Protein AF-A0A1G2LW82-F1 (afdb_monomer)

Structure (mmCIF, N/CA/C/O backbone):
data_AF-A0A1G2LW82-F1
#
_entry.id   AF-A0A1G2LW82-F1
#
loop_
_atom_site.group_PDB
_atom_site.id
_atom_site.type_symbol
_atom_site.label_atom_id
_atom_site.label_alt_id
_atom_site.label_comp_id
_atom_site.label_asym_id
_atom_site.label_entity_id
_atom_site.label_seq_id
_atom_site.pdbx_PDB_ins_code
_atom_site.Cartn_x
_atom_site.Cartn_y
_atom_site.Cartn_z
_atom_site.occupancy
_atom_site.B_iso_or_equiv
_atom_site.auth_seq_id
_atom_site.auth_comp_id
_atom_site.auth_asym_id
_atom_site.auth_atom_id
_atom_site.pdbx_PDB_model_num
ATOM 1 N N . MET A 1 1 ? 24.394 3.299 -3.530 1.00 51.91 1 MET A N 1
ATOM 2 C CA . MET A 1 1 ? 24.274 4.156 -4.727 1.00 51.91 1 MET A CA 1
ATOM 3 C C . MET A 1 1 ? 22.812 4.163 -5.117 1.00 51.91 1 MET A C 1
ATOM 5 O O . MET A 1 1 ? 22.273 3.088 -5.358 1.00 51.91 1 MET A O 1
ATOM 9 N N . ASP A 1 2 ? 22.173 5.330 -5.096 1.00 70.25 2 ASP A N 1
ATOM 10 C CA . ASP A 1 2 ? 20.782 5.458 -5.532 1.00 70.25 2 ASP A CA 1
ATOM 11 C C . ASP A 1 2 ? 20.735 5.403 -7.060 1.00 70.25 2 ASP A C 1
ATOM 13 O O . ASP A 1 2 ? 21.504 6.081 -7.740 1.00 70.25 2 ASP A O 1
ATOM 17 N N . PHE A 1 3 ? 19.871 4.547 -7.602 1.00 75.94 3 PHE A N 1
ATOM 18 C CA . PHE A 1 3 ? 19.694 4.421 -9.044 1.00 75.94 3 PHE A CA 1
ATOM 19 C C . PHE A 1 3 ? 18.910 5.626 -9.583 1.00 75.94 3 PHE A C 1
ATOM 21 O O . PHE A 1 3 ? 17.859 5.981 -9.036 1.00 75.94 3 PHE A O 1
ATOM 28 N N . VAL A 1 4 ? 19.414 6.230 -10.663 1.00 82.94 4 VAL A N 1
ATOM 29 C CA . VAL A 1 4 ? 18.829 7.402 -11.328 1.00 82.94 4 VAL A CA 1
ATOM 30 C C . VAL A 1 4 ? 18.511 7.046 -12.775 1.00 82.94 4 VAL A C 1
ATOM 32 O O . VAL A 1 4 ? 19.365 6.519 -13.489 1.00 82.94 4 VAL A O 1
ATOM 35 N N . PHE A 1 5 ? 17.285 7.330 -13.213 1.00 79.75 5 PHE A N 1
ATOM 36 C CA . PHE A 1 5 ? 16.887 7.128 -14.604 1.00 79.75 5 PHE A CA 1
ATOM 37 C C . PHE A 1 5 ? 17.414 8.280 -15.481 1.00 79.75 5 PHE A C 1
ATOM 39 O O . PHE A 1 5 ? 17.261 9.439 -15.093 1.00 79.75 5 PHE A O 1
ATOM 46 N N . PRO A 1 6 ? 17.988 8.019 -16.671 1.00 84.19 6 PRO A N 1
ATOM 47 C CA . PRO A 1 6 ? 18.387 9.082 -17.595 1.00 84.19 6 PRO A CA 1
ATOM 48 C C . PRO A 1 6 ? 17.201 9.989 -17.959 1.00 84.19 6 PRO A C 1
ATOM 50 O O . PRO A 1 6 ? 16.163 9.499 -18.398 1.00 84.19 6 PRO A O 1
ATOM 53 N N . GLY A 1 7 ? 17.341 11.303 -17.754 1.00 86.50 7 GLY A N 1
ATOM 54 C CA . GLY A 1 7 ? 16.263 12.279 -17.984 1.00 86.50 7 GLY A CA 1
ATOM 55 C C . GLY A 1 7 ? 15.104 12.218 -16.977 1.00 86.50 7 GLY A C 1
ATOM 56 O O . GLY A 1 7 ? 14.121 12.938 -17.138 1.00 86.50 7 GLY A O 1
ATOM 57 N N . GLY A 1 8 ? 15.206 11.373 -15.949 1.00 84.69 8 GLY A N 1
ATOM 58 C CA . GLY A 1 8 ? 14.235 11.235 -14.869 1.00 84.69 8 GLY A CA 1
ATOM 59 C C . GLY A 1 8 ? 14.838 11.545 -13.499 1.00 84.69 8 GLY A C 1
ATOM 60 O O . GLY A 1 8 ? 15.960 12.032 -13.382 1.00 84.69 8 GLY A O 1
ATOM 61 N N . GLY A 1 9 ? 14.065 11.254 -12.454 1.00 83.69 9 GLY A N 1
ATOM 62 C CA . GLY A 1 9 ? 14.525 11.338 -11.068 1.00 83.69 9 GLY A CA 1
ATOM 63 C C . GLY A 1 9 ? 15.086 1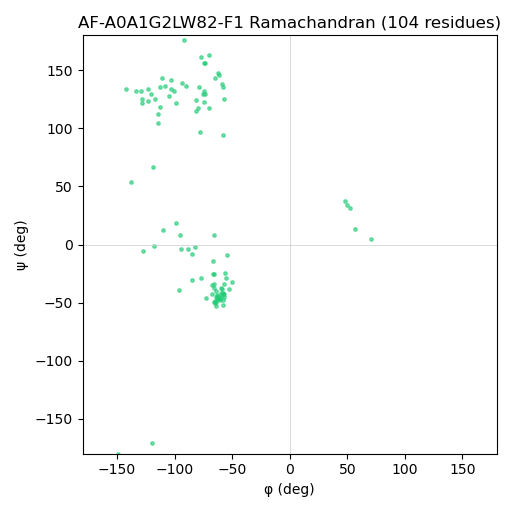0.014 -10.552 1.00 83.69 9 GLY A C 1
ATOM 64 O O . GLY A 1 9 ? 15.027 8.971 -11.212 1.00 83.69 9 GLY A O 1
ATOM 65 N N . SER A 1 10 ? 15.597 10.041 -9.329 1.00 87.62 10 SER A N 1
ATOM 66 C CA . SER A 1 10 ? 15.973 8.834 -8.599 1.00 87.62 10 SER A CA 1
ATOM 67 C C . SER A 1 10 ? 14.751 8.107 -8.021 1.00 87.62 10 SER A C 1
ATOM 69 O O . SER A 1 10 ? 13.664 8.671 -7.827 1.00 87.62 10 SER A O 1
ATOM 71 N N . ILE A 1 11 ? 14.935 6.827 -7.688 1.00 83.25 11 ILE A N 1
ATOM 72 C CA . ILE A 1 11 ? 13.936 6.053 -6.929 1.00 83.25 11 ILE A CA 1
ATOM 73 C C . ILE A 1 11 ? 13.666 6.708 -5.568 1.00 83.25 11 ILE A C 1
ATOM 75 O O . ILE A 1 11 ? 12.522 6.746 -5.113 1.00 83.25 11 ILE A O 1
ATOM 79 N N . LYS A 1 12 ? 14.709 7.259 -4.941 1.00 86.31 12 LYS A N 1
ATOM 80 C CA . LYS A 1 12 ? 14.623 7.941 -3.651 1.00 86.31 12 LYS A CA 1
ATOM 81 C C . LYS A 1 12 ? 13.755 9.198 -3.729 1.00 86.31 12 LYS A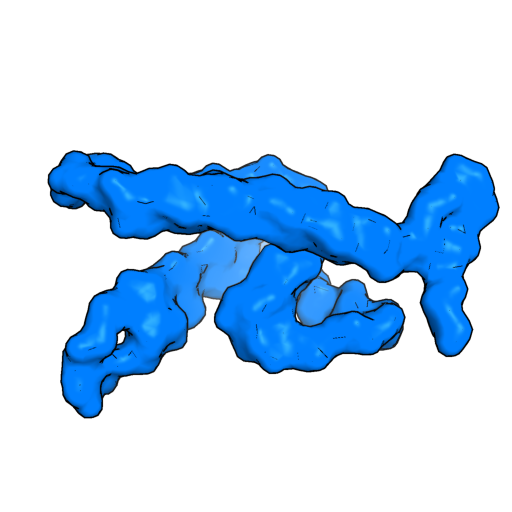 C 1
ATOM 83 O O . LYS A 1 12 ? 12.814 9.322 -2.954 1.00 86.31 12 LYS A O 1
ATOM 88 N N . GLU A 1 13 ? 13.994 10.065 -4.709 1.00 89.56 13 GLU A N 1
ATOM 89 C CA . GLU A 1 13 ? 13.181 11.271 -4.939 1.00 89.56 13 GLU A CA 1
ATOM 90 C C . GLU A 1 13 ? 11.714 10.918 -5.208 1.00 89.56 13 GLU A C 1
ATOM 92 O O . GLU A 1 13 ? 10.795 11.548 -4.681 1.00 89.56 13 GLU A O 1
ATOM 97 N N . SER A 1 14 ? 11.481 9.867 -6.001 1.00 88.69 14 SER A N 1
ATOM 98 C CA . SER A 1 14 ? 10.129 9.378 -6.279 1.00 88.69 14 SER A CA 1
ATOM 99 C C . SER A 1 14 ? 9.438 8.907 -4.999 1.00 88.69 14 SER A C 1
ATOM 101 O O . SER A 1 14 ? 8.301 9.306 -4.738 1.00 88.69 14 SER A O 1
ATOM 103 N N . ARG A 1 15 ? 10.134 8.118 -4.170 1.00 89.69 15 ARG A N 1
ATOM 104 C CA . ARG A 1 15 ? 9.648 7.658 -2.863 1.00 89.69 15 ARG A CA 1
ATOM 105 C C . ARG A 1 15 ? 9.299 8.828 -1.953 1.00 89.69 15 ARG A C 1
ATOM 107 O O . ARG A 1 15 ? 8.191 8.864 -1.430 1.00 89.69 15 ARG A O 1
ATOM 114 N N . GLU A 1 16 ? 10.213 9.775 -1.777 1.00 92.44 16 GLU A N 1
ATOM 115 C CA . GLU A 1 16 ? 10.014 10.939 -0.910 1.00 92.44 16 GLU A CA 1
ATOM 116 C C . GLU A 1 16 ? 8.781 11.744 -1.329 1.00 92.44 16 GLU A C 1
ATOM 118 O O . GLU A 1 16 ? 7.934 12.067 -0.494 1.00 92.44 16 GLU A O 1
ATOM 123 N N . ARG A 1 17 ? 8.617 11.996 -2.633 1.00 94.19 17 ARG A N 1
ATOM 124 C CA . ARG A 1 17 ? 7.455 12.715 -3.167 1.00 94.19 17 ARG A CA 1
ATOM 125 C C . ARG A 1 17 ? 6.143 11.968 -2.924 1.00 94.19 17 ARG A C 1
ATOM 127 O O . ARG A 1 17 ? 5.168 12.581 -2.491 1.00 94.19 17 ARG A O 1
ATOM 134 N N . ILE A 1 18 ? 6.117 10.663 -3.196 1.00 95.06 18 ILE A N 1
ATOM 135 C CA . ILE A 1 18 ? 4.919 9.829 -3.028 1.00 95.06 18 ILE A CA 1
ATOM 136 C C . ILE A 1 18 ? 4.524 9.753 -1.552 1.00 95.06 18 ILE A C 1
ATOM 138 O O . ILE A 1 18 ? 3.370 10.013 -1.219 1.00 95.06 18 ILE A O 1
ATOM 142 N N . LEU A 1 19 ? 5.475 9.467 -0.660 1.00 94.75 19 LEU A N 1
ATOM 143 C CA . LEU A 1 19 ? 5.199 9.348 0.772 1.00 94.75 19 LEU A CA 1
ATOM 144 C C . LEU A 1 19 ? 4.807 10.684 1.402 1.00 94.75 19 LEU A C 1
ATOM 146 O O . LEU A 1 19 ? 3.927 10.708 2.258 1.00 94.75 19 LEU A O 1
ATOM 150 N N . LYS A 1 20 ? 5.384 11.804 0.950 1.00 96.94 20 LYS A N 1
ATOM 151 C CA . LYS A 1 20 ? 4.950 13.140 1.379 1.00 96.94 20 LYS A CA 1
ATOM 152 C C . LYS A 1 20 ? 3.469 13.365 1.071 1.00 96.94 20 LYS A C 1
ATOM 154 O O . LYS A 1 20 ? 2.732 13.794 1.952 1.00 96.94 20 LYS A O 1
ATOM 159 N N . CYS A 1 21 ? 3.030 13.054 -0.149 1.00 96.25 21 CYS A N 1
ATOM 160 C CA . CYS A 1 21 ? 1.627 13.189 -0.545 1.00 96.25 21 CYS A CA 1
ATOM 161 C C . CYS A 1 21 ? 0.720 12.223 0.231 1.00 96.25 21 CYS A C 1
ATOM 163 O O . CYS A 1 21 ? -0.261 12.651 0.836 1.00 96.25 21 CYS A O 1
ATOM 165 N N . PHE A 1 22 ? 1.091 10.942 0.289 1.00 95.88 22 PHE A N 1
ATOM 166 C CA . PHE A 1 22 ? 0.321 9.920 0.994 1.00 95.88 22 PHE A CA 1
ATOM 167 C C . PHE A 1 22 ? 0.133 10.248 2.482 1.00 95.88 22 PHE A C 1
ATOM 169 O O . PHE A 1 22 ? -0.969 10.108 3.000 1.00 95.88 22 PHE A O 1
ATOM 176 N N . ASN A 1 23 ? 1.166 10.752 3.165 1.00 94.62 23 ASN A N 1
ATOM 177 C CA . ASN A 1 23 ? 1.073 11.122 4.580 1.00 94.62 23 ASN A CA 1
ATOM 178 C C . ASN A 1 23 ? 0.128 12.303 4.833 1.00 94.62 23 ASN A C 1
ATOM 180 O O . ASN A 1 23 ? -0.553 12.316 5.858 1.00 94.62 23 ASN A O 1
ATOM 184 N N . VAL A 1 24 ? 0.046 13.270 3.913 1.00 95.69 24 VAL A N 1
ATOM 185 C CA . VAL A 1 24 ? -0.935 14.364 4.005 1.00 95.69 24 VAL A CA 1
ATOM 186 C C . VAL A 1 24 ? -2.353 13.808 3.893 1.00 95.69 24 VAL A C 1
ATOM 188 O O . VAL A 1 24 ? -3.173 14.068 4.769 1.00 95.69 24 VAL A O 1
ATOM 191 N N . ILE A 1 25 ? -2.622 12.984 2.875 1.00 93.69 25 ILE A N 1
ATOM 192 C CA . ILE A 1 25 ? -3.947 12.377 2.661 1.00 93.69 25 ILE A CA 1
ATOM 193 C C . ILE A 1 25 ? -4.332 11.501 3.856 1.00 93.69 25 ILE A C 1
ATOM 195 O O . ILE A 1 25 ? -5.423 11.636 4.400 1.00 93.69 25 ILE A O 1
ATOM 199 N N . LYS A 1 26 ? -3.407 10.662 4.326 1.00 91.25 26 LYS A N 1
ATOM 200 C CA . LYS A 1 26 ? -3.604 9.811 5.500 1.00 91.25 26 LYS A CA 1
ATOM 201 C C . LYS A 1 26 ? -3.915 10.622 6.758 1.00 91.25 26 LYS A C 1
ATOM 203 O O . LYS A 1 26 ? -4.721 10.181 7.562 1.00 91.25 26 LYS A O 1
ATOM 208 N N . THR A 1 27 ? -3.285 11.781 6.942 1.00 91.88 27 THR A N 1
ATOM 209 C CA . THR A 1 27 ? -3.559 12.658 8.093 1.00 91.88 27 THR A CA 1
ATOM 210 C C . THR A 1 27 ? -4.967 13.242 8.018 1.00 91.88 27 THR A C 1
ATOM 212 O O . THR A 1 27 ? -5.659 13.266 9.026 1.00 91.88 27 THR A O 1
ATOM 215 N N . ILE A 1 28 ? -5.407 13.676 6.833 1.00 92.50 28 ILE A N 1
ATOM 216 C CA . ILE A 1 28 ? -6.780 14.157 6.620 1.00 92.50 28 ILE A CA 1
ATOM 217 C C . ILE A 1 28 ? -7.780 13.039 6.928 1.00 92.50 28 ILE A C 1
ATOM 219 O O . ILE A 1 28 ? -8.719 13.256 7.681 1.00 92.50 28 ILE A O 1
ATOM 223 N N . TRP A 1 29 ? -7.536 11.841 6.395 1.00 91.19 29 TRP A N 1
ATOM 224 C CA . TRP A 1 29 ? -8.385 10.673 6.611 1.00 91.19 29 TRP A CA 1
ATOM 225 C C . TRP A 1 29 ? -8.455 10.245 8.086 1.00 91.19 29 TRP A C 1
ATOM 227 O O . TRP A 1 29 ? -9.543 10.012 8.591 1.00 91.19 29 TRP A O 1
ATOM 237 N N . LEU A 1 30 ? -7.325 10.205 8.804 1.00 86.19 30 LEU A N 1
ATOM 238 C CA . LEU A 1 30 ? -7.289 9.850 10.233 1.00 86.19 30 LEU A CA 1
ATOM 239 C C . LEU A 1 30 ? -7.999 10.860 11.142 1.00 86.19 30 LEU A C 1
ATOM 241 O O . LEU A 1 30 ? -8.405 10.494 12.237 1.00 86.19 30 LEU A O 1
ATOM 245 N N . ASN A 1 31 ? -8.097 12.119 10.714 1.00 89.50 31 ASN A N 1
ATOM 246 C CA . ASN A 1 31 ? -8.795 13.172 11.450 1.00 89.50 31 ASN A CA 1
ATOM 247 C C . ASN A 1 31 ? -10.247 13.347 10.970 1.00 89.50 31 ASN A C 1
ATOM 249 O O . ASN A 1 31 ? -10.884 14.332 11.339 1.00 89.50 31 ASN A O 1
ATOM 253 N N . ASN A 1 32 ? -10.752 12.458 10.108 1.00 88.50 32 ASN A N 1
ATOM 254 C CA . ASN A 1 32 ? -12.148 12.493 9.703 1.00 88.50 32 ASN A CA 1
ATOM 255 C C . ASN A 1 32 ? -13.030 11.963 10.844 1.00 88.50 32 ASN A C 1
ATOM 257 O O . ASN A 1 32 ? -12.843 10.840 11.303 1.00 88.50 32 ASN A O 1
ATOM 261 N N . GLU A 1 33 ? -13.981 12.779 11.290 1.00 87.00 33 GLU A N 1
ATOM 262 C CA . GLU A 1 33 ? -14.930 12.435 12.357 1.00 87.00 33 GLU A CA 1
ATOM 263 C C . GLU A 1 33 ? -16.262 11.884 11.806 1.00 87.00 33 GLU A C 1
ATOM 265 O O . GLU A 1 33 ? -17.130 11.479 12.577 1.00 87.00 33 GLU A O 1
ATOM 270 N N . ASP A 1 34 ? -16.449 11.853 10.479 1.00 89.56 34 ASP A N 1
ATOM 271 C CA . ASP A 1 34 ? -17.642 11.272 9.853 1.00 89.56 34 ASP A CA 1
ATOM 272 C C . ASP A 1 34 ? -17.566 9.740 9.829 1.00 89.56 34 ASP A C 1
ATOM 274 O O . ASP A 1 34 ? -17.000 9.132 8.918 1.00 89.56 34 ASP A O 1
ATOM 278 N N . GLU A 1 35 ? -18.199 9.107 10.819 1.00 79.44 35 GLU A N 1
ATOM 279 C CA . GLU A 1 35 ? -18.275 7.647 10.945 1.00 79.44 35 GLU A CA 1
ATOM 280 C C . GLU A 1 35 ? -18.867 6.943 9.712 1.00 79.44 35 GLU A C 1
ATOM 282 O O . GLU A 1 35 ? -18.556 5.775 9.470 1.00 79.44 35 GLU A O 1
ATOM 287 N N . ASN A 1 36 ? -19.679 7.633 8.903 1.00 83.50 36 ASN A N 1
ATOM 288 C CA . ASN A 1 36 ? -20.273 7.062 7.692 1.00 83.50 36 ASN A CA 1
ATOM 289 C C . ASN A 1 36 ? -19.346 7.146 6.471 1.00 83.50 36 ASN A C 1
ATOM 291 O O . ASN A 1 36 ? -19.666 6.574 5.429 1.00 83.50 36 ASN A O 1
ATOM 295 N N . ASN A 1 37 ? -18.215 7.850 6.572 1.00 80.06 37 ASN A N 1
ATOM 296 C CA . ASN A 1 37 ? -17.302 8.094 5.460 1.00 80.06 37 ASN A CA 1
ATOM 297 C C . ASN A 1 37 ? -15.832 7.944 5.877 1.00 80.06 37 ASN A C 1
ATOM 299 O O . ASN A 1 37 ? -14.997 8.827 5.676 1.00 80.06 37 ASN A O 1
ATOM 303 N N . ASN A 1 38 ? -15.518 6.789 6.458 1.00 86.00 38 ASN A N 1
ATOM 304 C CA . ASN A 1 38 ? -14.197 6.476 7.001 1.00 86.00 38 ASN A CA 1
ATOM 305 C C . ASN A 1 38 ? -13.313 5.636 6.070 1.00 86.00 38 ASN A C 1
ATOM 307 O O . ASN A 1 38 ? -12.303 5.090 6.513 1.00 86.00 38 ASN A O 1
ATOM 311 N N . ASP A 1 39 ? -13.623 5.577 4.774 1.00 91.06 39 ASP A N 1
ATOM 312 C CA . ASP A 1 39 ? -12.807 4.867 3.787 1.00 91.06 39 ASP A CA 1
ATOM 313 C C . ASP A 1 39 ? -11.959 5.825 2.940 1.00 91.06 39 ASP A C 1
ATOM 315 O O . ASP A 1 39 ? -12.394 6.898 2.524 1.00 91.06 39 ASP A O 1
ATOM 319 N N . MET A 1 40 ? -10.726 5.410 2.636 1.00 92.25 40 MET A N 1
ATOM 320 C CA . MET A 1 40 ? -9.821 6.115 1.727 1.00 92.25 40 MET A CA 1
ATOM 321 C C . MET A 1 40 ? -9.508 5.233 0.520 1.00 92.25 40 MET A C 1
ATOM 323 O O . MET A 1 40 ? -8.980 4.130 0.664 1.00 92.25 40 MET A O 1
ATOM 327 N N . ILE A 1 41 ? -9.747 5.757 -0.683 1.00 94.81 41 ILE A N 1
ATOM 328 C CA . ILE A 1 41 ? -9.373 5.099 -1.939 1.00 94.81 41 ILE A CA 1
ATOM 329 C C . ILE A 1 41 ? -8.148 5.798 -2.532 1.00 94.81 41 ILE A C 1
ATOM 331 O O . ILE A 1 41 ? -8.143 7.011 -2.735 1.00 94.81 41 ILE A O 1
ATOM 335 N N . VAL A 1 42 ? -7.115 5.017 -2.854 1.00 95.25 42 VAL A N 1
ATOM 336 C CA . VAL A 1 42 ? -5.920 5.488 -3.567 1.00 95.25 42 VAL A CA 1
ATOM 337 C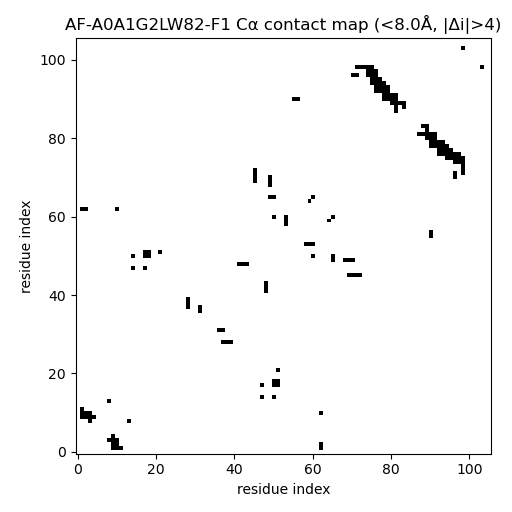 C . VAL A 1 42 ? -5.877 4.840 -4.946 1.00 95.25 42 VAL A C 1
ATOM 339 O O . VAL A 1 42 ? -5.766 3.622 -5.061 1.00 95.25 42 VAL A O 1
ATOM 342 N N . VAL A 1 43 ? -5.923 5.664 -5.995 1.00 96.31 43 VAL A N 1
ATOM 343 C CA . VAL A 1 43 ? -5.757 5.230 -7.388 1.00 96.31 43 VAL A CA 1
ATOM 344 C C . VAL A 1 43 ? -4.475 5.843 -7.937 1.00 96.31 43 VAL A C 1
ATOM 346 O O . VAL A 1 43 ? -4.381 7.057 -8.108 1.00 96.31 43 VAL A O 1
ATOM 349 N N . ALA A 1 44 ? -3.472 5.010 -8.205 1.00 94.94 44 ALA A N 1
ATOM 350 C CA . ALA A 1 44 ? -2.217 5.444 -8.807 1.00 94.94 44 ALA A CA 1
ATOM 351 C C . ALA A 1 44 ? -1.592 4.342 -9.678 1.00 94.94 44 ALA A C 1
ATOM 353 O O . ALA A 1 44 ? -2.127 3.242 -9.825 1.00 94.94 44 ALA A O 1
ATOM 354 N N . HIS A 1 45 ? -0.438 4.648 -10.269 1.00 92.81 45 HIS A N 1
ATOM 355 C CA . HIS A 1 45 ? 0.344 3.692 -11.050 1.00 92.81 45 HIS A CA 1
ATOM 356 C C . HIS A 1 45 ? 1.057 2.671 -10.151 1.00 92.81 45 HIS A C 1
ATOM 358 O O . HIS A 1 45 ? 1.380 2.968 -9.000 1.00 92.81 45 HIS A O 1
ATOM 364 N N . GLY A 1 46 ? 1.393 1.498 -10.702 1.00 89.88 46 GLY A N 1
ATOM 365 C CA . GLY A 1 46 ? 1.978 0.383 -9.942 1.00 89.88 46 GLY A CA 1
ATOM 366 C C . GLY A 1 46 ? 3.223 0.744 -9.122 1.00 89.88 46 GLY A C 1
ATOM 367 O O . GLY A 1 46 ? 3.350 0.314 -7.981 1.00 89.88 46 GLY A O 1
ATOM 368 N N . GLY A 1 47 ? 4.108 1.605 -9.641 1.00 87.88 47 GLY A N 1
ATOM 369 C CA . GLY A 1 47 ? 5.275 2.070 -8.880 1.00 87.88 47 GLY A CA 1
ATOM 370 C C . GLY A 1 47 ? 4.907 2.883 -7.632 1.00 87.88 47 GLY A C 1
ATOM 371 O O . GLY A 1 47 ? 5.506 2.700 -6.574 1.00 87.88 47 GLY A O 1
ATOM 372 N N . ALA A 1 48 ? 3.895 3.749 -7.733 1.00 91.81 48 ALA A N 1
ATOM 373 C CA . ALA A 1 48 ? 3.424 4.544 -6.602 1.00 91.81 48 ALA A CA 1
ATOM 374 C C . ALA A 1 48 ? 2.667 3.687 -5.585 1.00 91.81 48 ALA A C 1
ATOM 376 O O . ALA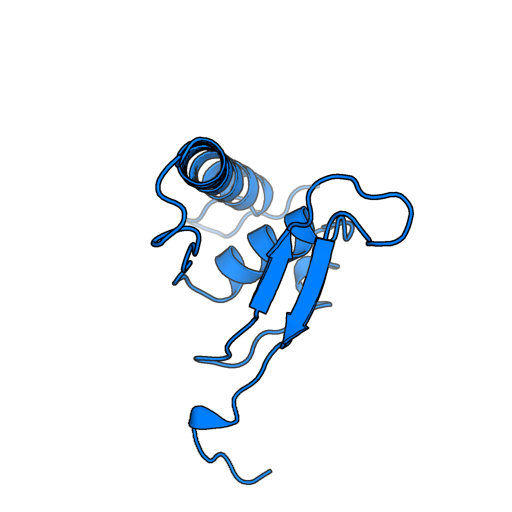 A 1 48 ? 2.968 3.750 -4.392 1.00 91.81 48 ALA A O 1
ATOM 377 N N . ASN A 1 49 ? 1.754 2.838 -6.061 1.00 92.81 49 ASN A N 1
ATOM 37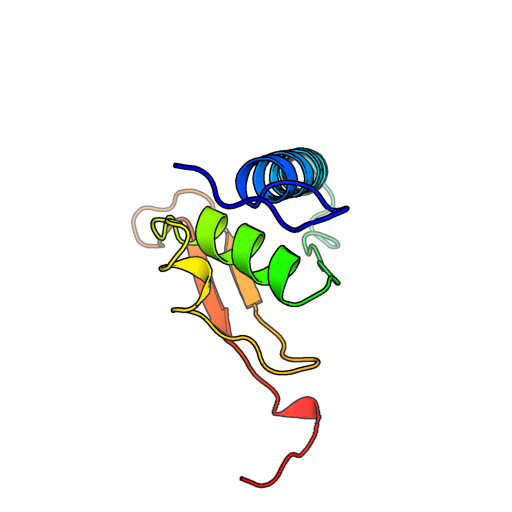8 C CA . ASN A 1 49 ? 1.014 1.908 -5.213 1.00 92.81 49 ASN A CA 1
ATOM 379 C C . ASN A 1 49 ? 1.962 0.981 -4.439 1.00 92.81 49 ASN A C 1
ATOM 381 O O . ASN A 1 49 ? 1.790 0.809 -3.237 1.00 92.81 49 ASN A O 1
ATOM 385 N N . MET A 1 50 ? 3.013 0.454 -5.076 1.00 90.06 50 MET A N 1
ATOM 386 C CA . MET A 1 50 ? 4.004 -0.366 -4.379 1.00 90.06 50 MET A CA 1
ATOM 387 C C . MET A 1 50 ? 4.751 0.407 -3.290 1.00 90.06 50 MET A C 1
ATOM 389 O O . MET A 1 50 ? 4.962 -0.136 -2.205 1.00 90.06 50 MET A O 1
ATOM 393 N N . ILE A 1 51 ? 5.179 1.647 -3.551 1.00 90.06 51 ILE A N 1
ATOM 394 C CA . ILE A 1 51 ? 5.863 2.465 -2.538 1.00 90.06 51 ILE A CA 1
ATOM 395 C C . ILE A 1 51 ? 4.957 2.661 -1.317 1.00 90.06 51 ILE A C 1
ATOM 397 O O . ILE A 1 51 ? 5.416 2.496 -0.187 1.00 90.06 51 ILE A O 1
ATOM 401 N N . ILE A 1 52 ? 3.674 2.948 -1.549 1.00 92.50 52 ILE A N 1
ATOM 402 C CA . ILE A 1 52 ? 2.667 3.107 -0.496 1.00 92.50 52 ILE A CA 1
ATOM 403 C C . ILE A 1 52 ? 2.467 1.791 0.261 1.00 92.50 52 ILE A C 1
ATOM 405 O O . ILE A 1 52 ? 2.618 1.762 1.479 1.00 92.50 52 ILE A O 1
ATOM 409 N N . LEU A 1 53 ? 2.194 0.684 -0.434 1.00 90.75 53 LEU A N 1
ATOM 410 C CA . LEU A 1 53 ? 2.000 -0.628 0.190 1.00 90.75 53 LEU A CA 1
ATOM 411 C C . LEU A 1 53 ? 3.209 -1.054 1.020 1.00 90.75 53 LEU A C 1
ATOM 413 O O . LEU A 1 53 ? 3.055 -1.532 2.141 1.00 90.75 53 LEU A O 1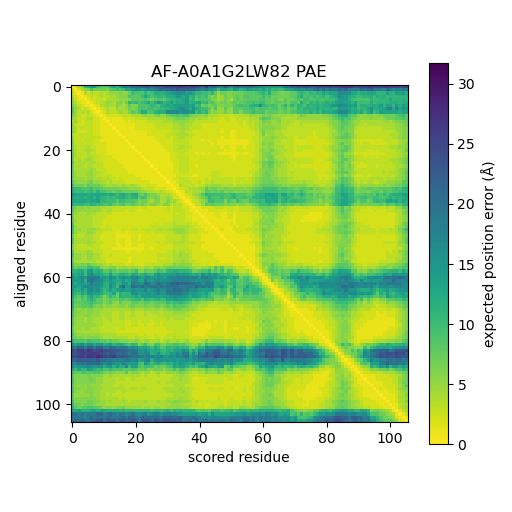
ATOM 417 N N . SER A 1 54 ? 4.417 -0.837 0.507 1.00 87.62 54 SER A N 1
ATOM 418 C CA . SER A 1 54 ? 5.636 -1.204 1.225 1.00 87.62 54 SER A CA 1
ATOM 419 C C . SER A 1 54 ? 5.823 -0.380 2.500 1.00 87.62 54 SER A C 1
ATOM 421 O O . SER A 1 54 ? 6.254 -0.922 3.515 1.00 87.62 54 SER A O 1
ATOM 423 N N . GLU A 1 55 ? 5.464 0.909 2.475 1.00 88.00 55 GLU A N 1
ATOM 424 C CA . GLU A 1 55 ? 5.454 1.766 3.666 1.00 88.00 55 GLU A CA 1
ATOM 425 C C . GLU A 1 55 ? 4.436 1.276 4.705 1.00 88.00 55 GLU A C 1
ATOM 427 O O . GLU A 1 55 ? 4.761 1.151 5.886 1.00 88.00 55 GLU A O 1
ATOM 432 N N . ILE A 1 56 ? 3.219 0.935 4.268 1.00 88.56 56 ILE A N 1
ATOM 433 C CA . ILE A 1 56 ? 2.151 0.429 5.142 1.00 88.56 56 ILE A CA 1
ATOM 434 C C . ILE A 1 56 ? 2.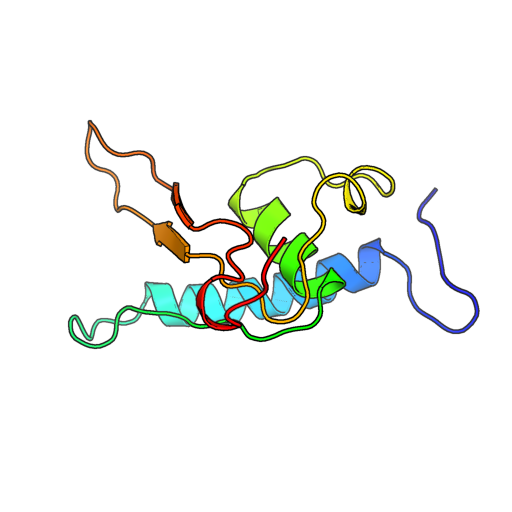569 -0.889 5.805 1.00 88.56 56 ILE A C 1
ATOM 436 O O . ILE A 1 56 ? 2.421 -1.051 7.016 1.00 88.56 56 ILE A O 1
ATOM 440 N N . LEU A 1 57 ? 3.128 -1.813 5.026 1.00 84.19 57 LEU A N 1
ATOM 441 C CA . LEU A 1 57 ? 3.534 -3.142 5.485 1.00 84.19 57 LEU A CA 1
ATOM 442 C C . LEU A 1 57 ? 4.902 -3.163 6.175 1.00 84.19 57 LEU A C 1
ATOM 444 O O . LEU A 1 57 ? 5.335 -4.216 6.638 1.00 84.19 57 LEU A O 1
ATOM 448 N N . LYS A 1 58 ? 5.588 -2.014 6.252 1.00 80.69 58 LYS A N 1
ATOM 449 C CA . LYS A 1 58 ? 6.963 -1.886 6.762 1.00 80.69 58 LYS A CA 1
ATOM 450 C C . LYS A 1 58 ? 7.945 -2.852 6.087 1.00 80.69 58 LYS A C 1
ATOM 452 O O . LYS A 1 58 ? 8.921 -3.289 6.698 1.00 80.69 58 LYS A O 1
ATOM 457 N N . VAL A 1 59 ? 7.698 -3.179 4.821 1.00 70.44 59 VAL A N 1
ATOM 458 C CA . VAL A 1 59 ? 8.619 -3.980 4.014 1.00 70.44 59 VAL A CA 1
ATOM 459 C C . VAL A 1 59 ? 9.797 -3.083 3.652 1.00 70.44 59 VAL A C 1
ATOM 461 O O . VAL A 1 59 ? 9.620 -1.946 3.201 1.00 70.44 59 VAL A O 1
ATOM 464 N N . LYS A 1 60 ? 11.023 -3.567 3.888 1.00 64.56 60 LYS A N 1
ATOM 465 C CA . LYS A 1 60 ? 12.220 -2.836 3.460 1.00 64.56 60 LYS A CA 1
ATOM 466 C C . LYS A 1 60 ? 12.153 -2.630 1.952 1.00 64.56 60 LYS A C 1
ATOM 468 O O . LYS A 1 60 ? 11.793 -3.521 1.200 1.00 64.56 60 LYS A O 1
ATOM 473 N N . THR A 1 61 ? 12.472 -1.419 1.535 1.00 58.47 61 THR A N 1
ATOM 474 C CA . THR A 1 61 ? 12.370 -0.969 0.146 1.00 58.47 61 THR A CA 1
ATOM 475 C C . THR A 1 61 ? 13.752 -0.578 -0.331 1.00 58.47 61 THR A C 1
ATOM 477 O O . THR A 1 61 ? 14.049 0.594 -0.552 1.00 58.47 61 THR A O 1
ATOM 480 N N . THR A 1 62 ? 14.645 -1.558 -0.446 1.00 61.97 62 THR A N 1
ATOM 481 C CA . THR A 1 62 ? 15.829 -1.358 -1.279 1.00 61.97 62 THR A CA 1
ATOM 482 C C . THR A 1 62 ? 15.415 -1.319 -2.755 1.00 61.97 62 THR A C 1
ATOM 484 O O . THR A 1 62 ? 14.319 -1.745 -3.125 1.00 61.97 62 THR A O 1
ATOM 487 N N . THR A 1 63 ? 16.286 -0.805 -3.625 1.00 58.53 63 THR A N 1
ATOM 488 C CA . THR A 1 63 ? 16.053 -0.723 -5.079 1.00 58.53 63 THR A CA 1
ATOM 489 C C . THR A 1 63 ? 15.603 -2.054 -5.701 1.00 58.53 63 THR A C 1
ATOM 491 O O . THR A 1 63 ? 14.818 -2.053 -6.647 1.00 58.53 63 THR A O 1
ATOM 494 N N . TYR A 1 64 ? 16.070 -3.185 -5.162 1.00 56.41 64 TYR A N 1
ATOM 495 C CA . TYR A 1 64 ? 15.681 -4.524 -5.609 1.00 56.41 64 TYR A CA 1
ATOM 496 C C . TYR A 1 64 ? 14.389 -5.021 -4.946 1.00 56.41 64 TYR A C 1
ATOM 498 O O . TYR A 1 64 ? 13.609 -5.718 -5.595 1.00 56.41 64 TYR A O 1
ATOM 506 N N . ASP A 1 65 ? 14.107 -4.605 -3.708 1.00 63.81 65 ASP A N 1
ATOM 507 C CA . ASP A 1 65 ? 12.873 -4.973 -3.000 1.00 63.81 65 ASP A CA 1
ATOM 508 C C . ASP A 1 65 ? 11.630 -4.361 -3.654 1.00 63.81 65 ASP A C 1
ATOM 510 O O . ASP A 1 65 ? 10.561 -4.965 -3.622 1.00 63.81 65 ASP A O 1
ATOM 514 N N . LEU A 1 66 ? 11.778 -3.236 -4.365 1.00 61.00 66 LEU A N 1
ATOM 515 C CA . LEU A 1 66 ? 10.738 -2.690 -5.245 1.00 61.00 66 LEU A CA 1
ATOM 516 C C . LEU A 1 66 ? 10.420 -3.589 -6.459 1.00 61.00 66 LEU A C 1
ATOM 518 O O . LEU A 1 66 ? 9.738 -3.168 -7.381 1.00 61.00 66 LEU A O 1
ATOM 522 N N . ARG A 1 67 ? 10.943 -4.810 -6.552 1.00 66.75 67 ARG A N 1
ATOM 523 C CA . ARG A 1 67 ? 10.476 -5.811 -7.526 1.00 66.75 67 ARG A CA 1
ATOM 524 C C . ARG A 1 67 ? 9.899 -7.056 -6.860 1.00 66.75 67 ARG A C 1
ATOM 526 O O . ARG A 1 67 ? 9.451 -7.952 -7.565 1.00 66.75 67 ARG A O 1
ATOM 533 N N . THR A 1 68 ? 9.898 -7.117 -5.528 1.00 70.50 68 THR A N 1
ATOM 534 C CA . THR A 1 68 ? 9.401 -8.281 -4.776 1.00 70.50 68 THR A CA 1
ATOM 535 C C . THR A 1 68 ? 7.879 -8.334 -4.723 1.00 70.50 68 THR A C 1
ATOM 537 O O . THR A 1 68 ? 7.311 -9.422 -4.699 1.00 70.50 68 THR A O 1
ATOM 540 N N . LEU A 1 69 ? 7.217 -7.174 -4.771 1.00 76.06 69 LEU A N 1
ATOM 541 C CA . LEU A 1 69 ? 5.765 -7.063 -4.801 1.00 76.06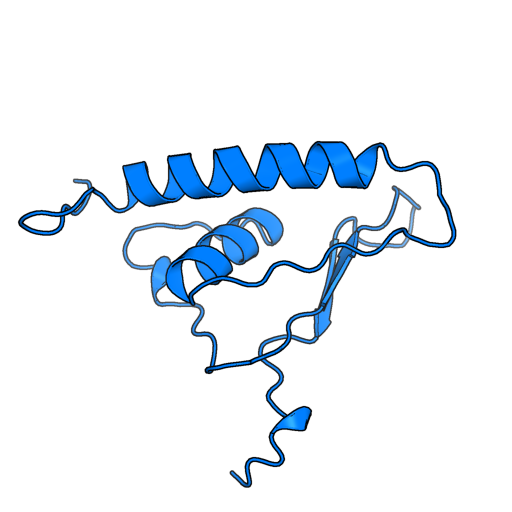 69 LEU A CA 1
ATOM 542 C C . LEU A 1 69 ? 5.319 -6.476 -6.141 1.00 76.06 69 LEU A C 1
ATOM 544 O O . LEU A 1 69 ? 5.443 -5.277 -6.388 1.00 76.06 69 LEU A O 1
ATOM 548 N N . ARG A 1 70 ? 4.794 -7.333 -7.016 1.00 83.38 70 ARG A N 1
ATOM 549 C CA . ARG A 1 70 ? 4.155 -6.907 -8.262 1.00 83.38 70 ARG A CA 1
ATOM 550 C C . ARG A 1 70 ? 2.657 -6.756 -8.033 1.00 83.38 70 ARG A C 1
ATOM 552 O O . ARG A 1 70 ? 2.043 -7.587 -7.374 1.00 83.38 70 ARG A O 1
ATOM 559 N N . GLN A 1 71 ? 2.095 -5.703 -8.609 1.00 88.69 71 GLN A N 1
ATOM 560 C CA . GLN A 1 71 ? 0.656 -5.517 -8.707 1.00 88.69 71 GLN A CA 1
ATOM 561 C C . GLN A 1 71 ? 0.217 -5.715 -10.150 1.00 88.69 71 GLN A C 1
ATOM 563 O O . GLN A 1 71 ? 0.861 -5.207 -11.074 1.00 88.69 71 GLN A O 1
ATOM 568 N N . ASP A 1 72 ? -0.875 -6.441 -10.327 1.00 92.19 72 ASP A N 1
ATOM 569 C CA . ASP A 1 72 ? -1.538 -6.562 -11.611 1.00 92.19 72 ASP A CA 1
ATOM 570 C C . ASP A 1 72 ? -2.295 -5.278 -11.938 1.00 92.19 72 ASP A C 1
ATOM 572 O O . ASP A 1 72 ? -2.670 -4.487 -11.062 1.00 92.19 72 ASP A O 1
ATOM 576 N N . ASN A 1 73 ? -2.511 -5.056 -13.233 1.00 92.75 73 ASN A N 1
ATOM 577 C CA . ASN A 1 73 ? -3.279 -3.907 -13.684 1.00 92.75 73 ASN A CA 1
ATOM 578 C C . ASN A 1 73 ? -4.680 -3.958 -13.080 1.00 92.75 73 ASN A C 1
ATOM 580 O O . ASN A 1 73 ? -5.303 -5.018 -13.014 1.00 92.75 73 ASN A O 1
ATOM 584 N N . THR A 1 74 ? -5.157 -2.793 -12.638 1.00 94.50 74 THR A N 1
ATOM 585 C CA . THR A 1 74 ? -6.482 -2.620 -12.022 1.00 94.50 74 THR A CA 1
ATOM 586 C C . THR A 1 74 ? -6.743 -3.504 -10.798 1.00 94.50 74 THR A C 1
ATOM 588 O O . THR A 1 74 ? -7.876 -3.575 -10.347 1.00 94.50 74 THR A O 1
ATOM 591 N N . CYS A 1 75 ? -5.728 -4.148 -10.209 1.00 94.81 75 CYS A N 1
ATOM 592 C CA . CYS A 1 75 ? -5.935 -4.949 -9.008 1.00 94.81 75 CYS A CA 1
ATOM 593 C C . CYS A 1 75 ? -6.431 -4.098 -7.827 1.00 94.81 75 CYS A C 1
ATOM 595 O O . CYS A 1 75 ? -6.044 -2.939 -7.651 1.00 94.81 75 CYS A O 1
ATOM 597 N N . VAL A 1 76 ? -7.250 -4.707 -6.975 1.00 96.00 76 VAL A N 1
ATOM 598 C CA . VAL A 1 76 ? -7.748 -4.098 -5.742 1.00 96.00 76 VAL A CA 1
ATOM 599 C C . VAL A 1 76 ? -6.985 -4.672 -4.554 1.00 96.00 76 VAL A C 1
ATOM 601 O O . VAL A 1 76 ? -6.786 -5.884 -4.435 1.00 96.00 76 VAL A O 1
ATOM 604 N N . ASN A 1 77 ? -6.558 -3.775 -3.669 1.00 95.25 77 ASN A N 1
ATOM 605 C CA . ASN A 1 77 ? -5.949 -4.099 -2.386 1.00 95.25 77 ASN A CA 1
ATOM 606 C C . ASN A 1 77 ? -6.781 -3.415 -1.299 1.00 95.2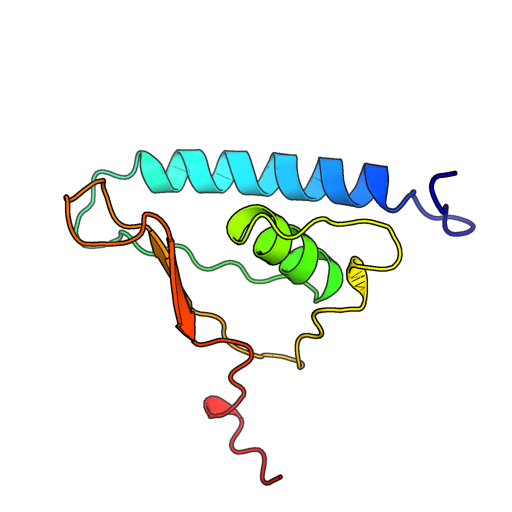5 77 ASN A C 1
ATOM 608 O O . ASN A 1 77 ? -7.116 -2.242 -1.448 1.00 95.25 77 ASN A O 1
ATOM 612 N N . ILE A 1 78 ? -7.110 -4.136 -0.229 1.00 95.38 78 ILE A N 1
ATOM 613 C CA . ILE A 1 78 ? -7.887 -3.618 0.904 1.00 95.38 78 ILE A CA 1
ATOM 614 C C . ILE A 1 78 ? -7.055 -3.816 2.163 1.00 95.38 78 ILE A C 1
ATOM 616 O O . ILE A 1 78 ? -6.636 -4.937 2.470 1.00 95.38 78 ILE A O 1
ATOM 620 N N . ILE A 1 79 ? -6.809 -2.718 2.875 1.00 92.88 79 ILE A N 1
ATOM 621 C CA . ILE A 1 79 ? -6.033 -2.697 4.111 1.00 92.88 79 ILE A CA 1
ATOM 622 C C . ILE A 1 79 ? -6.846 -1.981 5.179 1.00 92.88 79 ILE A C 1
ATOM 624 O O . ILE A 1 79 ? -7.162 -0.804 5.029 1.00 92.88 79 ILE A O 1
ATOM 628 N N . ASN A 1 80 ? -7.109 -2.675 6.279 1.00 89.69 80 ASN A N 1
ATOM 629 C CA . ASN A 1 80 ? -7.755 -2.093 7.443 1.00 89.69 80 ASN A CA 1
ATOM 630 C C . ASN A 1 80 ? -6.701 -1.528 8.394 1.00 89.69 80 ASN A C 1
ATOM 632 O O . ASN A 1 80 ? -5.705 -2.193 8.697 1.00 89.69 80 ASN A O 1
ATOM 636 N N . TYR A 1 81 ? -6.961 -0.334 8.919 1.00 85.94 81 TYR A N 1
ATOM 637 C CA . TYR A 1 81 ? -6.277 0.185 10.098 1.00 85.94 81 TYR A CA 1
ATOM 638 C C . TYR A 1 81 ? -7.180 -0.043 11.303 1.00 85.94 81 TYR A C 1
ATOM 640 O O . TYR A 1 81 ? -8.314 0.421 11.325 1.00 85.94 81 TYR A O 1
ATOM 648 N N . CYS A 1 82 ? -6.693 -0.775 12.298 1.00 75.25 82 CYS A N 1
ATOM 649 C CA . CYS A 1 82 ? -7.422 -0.956 13.546 1.00 75.25 82 CYS A CA 1
ATOM 650 C C . CYS A 1 82 ? -6.850 -0.014 14.602 1.00 75.25 82 CYS A C 1
ATOM 652 O O . CYS A 1 82 ? -5.630 0.032 14.802 1.00 75.25 82 CYS A O 1
ATOM 654 N N . GLU A 1 83 ? -7.726 0.703 15.306 1.00 64.81 83 GLU A N 1
ATOM 655 C CA . GLU A 1 83 ? -7.344 1.337 16.562 1.00 64.81 83 GLU A CA 1
ATOM 656 C C . GLU A 1 83 ? -6.908 0.268 17.572 1.00 64.81 83 GLU A C 1
ATOM 658 O O . GLU A 1 83 ? -7.380 -0.872 17.550 1.00 64.81 83 GLU A O 1
ATOM 663 N N . ASN A 1 84 ? -5.937 0.626 18.412 1.00 55.41 84 ASN A N 1
ATOM 664 C CA . ASN A 1 84 ? -5.251 -0.282 19.328 1.00 55.41 84 ASN A CA 1
ATOM 665 C C . ASN A 1 84 ? -6.235 -0.976 20.293 1.00 55.41 84 ASN A C 1
ATOM 667 O O . ASN A 1 84 ? -6.526 -0.465 21.370 1.00 55.41 84 ASN A O 1
ATOM 671 N N . GLY A 1 85 ? -6.687 -2.177 19.939 1.00 55.47 85 GLY A N 1
ATOM 672 C CA . GLY A 1 85 ? -7.348 -3.125 20.834 1.00 55.47 85 GLY A CA 1
ATOM 673 C C . GLY A 1 85 ? -6.447 -4.336 21.067 1.00 55.47 85 GLY A C 1
ATOM 674 O O . GLY A 1 85 ? -5.776 -4.786 20.141 1.00 55.47 85 GLY A O 1
ATOM 675 N N . ALA A 1 86 ? -6.449 -4.887 22.285 1.00 55.00 86 ALA A N 1
ATOM 676 C CA . ALA A 1 86 ? -5.502 -5.905 22.771 1.00 55.00 86 ALA A CA 1
ATOM 677 C C . ALA A 1 86 ? -5.365 -7.195 21.921 1.00 55.00 86 ALA A C 1
ATOM 679 O O . ALA A 1 86 ? -4.460 -7.985 22.169 1.00 55.00 86 ALA A O 1
ATOM 680 N N . TRP A 1 87 ? -6.228 -7.403 20.920 1.00 65.88 87 TRP A N 1
ATOM 681 C CA . TRP A 1 87 ? -6.288 -8.619 20.101 1.00 65.88 87 TRP A CA 1
ATOM 682 C C . TRP A 1 87 ? -6.230 -8.393 18.581 1.00 65.88 87 TRP A C 1
ATOM 684 O O . TRP A 1 87 ? -6.188 -9.374 17.840 1.00 65.88 87 TRP A O 1
ATOM 694 N N . ARG A 1 88 ? -6.237 -7.145 18.081 1.00 57.84 88 ARG A N 1
ATOM 695 C CA . ARG A 1 88 ? -6.219 -6.866 16.630 1.00 57.84 88 ARG A CA 1
ATOM 696 C C . ARG A 1 88 ? -4.904 -6.209 16.204 1.00 57.84 88 ARG A C 1
ATOM 698 O O . ARG A 1 88 ? -4.444 -5.289 16.880 1.00 57.84 88 ARG A O 1
ATOM 705 N N . PRO A 1 89 ? -4.284 -6.645 15.091 1.00 63.94 89 PRO A N 1
ATOM 706 C CA . PRO A 1 89 ? -3.101 -5.974 14.576 1.00 63.94 89 PRO A CA 1
ATOM 707 C C . PRO A 1 89 ? -3.475 -4.561 14.118 1.00 63.94 89 PRO A C 1
ATOM 709 O O . PRO A 1 89 ? -4.535 -4.349 13.537 1.00 63.94 89 PRO A O 1
ATOM 712 N N . LYS A 1 90 ? -2.573 -3.596 14.327 1.00 80.94 90 LYS A N 1
ATOM 713 C CA . LYS A 1 90 ? -2.764 -2.195 13.905 1.00 80.94 90 LYS A CA 1
ATOM 714 C C . LYS A 1 90 ? -3.072 -2.053 12.407 1.00 80.94 90 LYS A C 1
ATOM 716 O O . LYS A 1 90 ? -3.705 -1.087 11.994 1.00 80.94 90 LYS A O 1
ATOM 721 N N . ILE A 1 91 ? -2.579 -2.990 11.599 1.00 86.88 91 ILE A N 1
ATOM 722 C CA . ILE A 1 91 ? -2.781 -3.056 10.153 1.00 86.88 91 ILE A CA 1
ATOM 723 C C . ILE A 1 91 ? -3.163 -4.494 9.804 1.00 86.88 91 ILE A C 1
ATOM 725 O O . ILE A 1 91 ? -2.481 -5.428 10.228 1.00 86.88 91 ILE A O 1
ATOM 729 N N . GLN A 1 92 ? -4.214 -4.666 9.008 1.00 88.19 92 GLN A N 1
ATOM 730 C CA . GLN A 1 92 ? -4.647 -5.958 8.486 1.00 88.19 92 GLN A CA 1
ATOM 731 C C . GLN A 1 92 ? -4.806 -5.875 6.969 1.00 88.19 92 GLN A C 1
ATOM 733 O O . GLN A 1 92 ? -5.557 -5.046 6.464 1.00 88.19 92 GLN A O 1
ATOM 738 N N . ILE A 1 93 ? -4.129 -6.761 6.239 1.00 90.75 93 ILE A N 1
ATOM 739 C CA . ILE A 1 93 ? -4.380 -6.954 4.807 1.00 90.75 93 ILE A CA 1
ATOM 740 C C . ILE A 1 93 ? -5.630 -7.824 4.676 1.00 90.75 93 ILE A C 1
ATOM 742 O O . ILE A 1 93 ? -5.637 -8.961 5.144 1.00 90.75 93 ILE A O 1
ATOM 746 N N . VAL A 1 94 ? -6.681 -7.289 4.064 1.00 93.38 94 VAL A N 1
ATOM 747 C CA . VAL A 1 94 ? -7.954 -7.994 3.835 1.00 93.38 94 VAL A CA 1
ATOM 748 C C . VAL A 1 94 ? -7.986 -8.600 2.438 1.00 93.38 94 VAL A C 1
ATOM 750 O O . VAL A 1 94 ? -8.452 -9.718 2.248 1.00 93.38 94 VAL A O 1
ATOM 753 N N . LEU A 1 95 ? -7.462 -7.861 1.462 1.00 94.50 95 LEU A N 1
ATOM 754 C CA . LEU A 1 95 ? -7.400 -8.269 0.068 1.00 94.50 95 LEU A CA 1
ATOM 755 C C . LEU A 1 95 ? -6.077 -7.791 -0.519 1.00 94.50 95 LEU A C 1
ATOM 757 O O . LEU A 1 95 ? -5.701 -6.634 -0.329 1.00 94.50 95 LEU A O 1
ATOM 761 N N . ALA A 1 96 ? -5.384 -8.663 -1.240 1.00 92.75 96 ALA A N 1
ATOM 762 C CA . ALA A 1 96 ? -4.133 -8.330 -1.904 1.00 92.75 96 ALA A CA 1
ATOM 763 C C . ALA A 1 96 ? -4.195 -8.754 -3.369 1.00 92.75 96 ALA A C 1
ATOM 765 O O . ALA A 1 96 ? -4.574 -9.882 -3.672 1.00 92.75 96 ALA A O 1
ATOM 766 N N . ASN A 1 97 ? -3.807 -7.837 -4.252 1.00 93.19 97 ASN A N 1
ATOM 767 C CA . ASN A 1 97 ? -3.657 -8.038 -5.688 1.00 93.19 97 ASN A CA 1
ATOM 768 C C . ASN A 1 97 ? -4.858 -8.734 -6.366 1.00 93.19 97 ASN A C 1
ATOM 770 O O . ASN A 1 97 ? -4.685 -9.551 -7.266 1.00 93.19 97 ASN A O 1
ATOM 774 N N . SER A 1 98 ? -6.087 -8.432 -5.936 1.00 93.94 98 SER A N 1
ATOM 775 C CA . SER A 1 98 ? -7.273 -9.099 -6.475 1.00 93.94 98 SER A CA 1
ATOM 776 C C . SER A 1 98 ? -7.710 -8.480 -7.794 1.00 93.94 98 SER A C 1
ATOM 778 O O . SER A 1 98 ? -8.009 -7.289 -7.875 1.00 93.94 98 SER A O 1
ATOM 780 N N . THR A 1 99 ? -7.808 -9.314 -8.819 1.00 94.62 99 THR A N 1
ATOM 781 C CA . THR A 1 99 ? -8.325 -8.974 -10.151 1.00 94.62 99 THR A CA 1
ATOM 782 C C . THR A 1 99 ? -9.677 -9.631 -10.420 1.00 94.62 99 THR A C 1
ATOM 784 O O . THR A 1 99 ? -10.151 -9.622 -11.548 1.00 94.62 99 THR A O 1
ATOM 787 N N . HIS A 1 100 ? -10.334 -10.181 -9.391 1.00 92.38 100 HIS A N 1
ATOM 788 C CA . HIS A 1 100 ? -11.552 -10.984 -9.552 1.00 92.38 100 HIS A CA 1
ATOM 789 C C . HIS A 1 100 ? -12.691 -10.236 -10.266 1.00 92.38 100 HIS A C 1
ATOM 791 O O . HIS A 1 100 ? -13.421 -10.819 -11.055 1.00 92.38 100 HIS A O 1
ATOM 797 N N . HIS A 1 101 ? -12.794 -8.923 -10.051 1.00 92.94 101 HIS A N 1
ATOM 798 C CA . HIS A 1 101 ? -13.781 -8.065 -10.715 1.00 92.94 101 HIS A CA 1
ATOM 799 C C . HIS A 1 101 ? -13.571 -7.920 -12.235 1.00 92.94 101 HIS A C 1
ATOM 801 O O . HIS A 1 101 ? -14.461 -7.431 -12.922 1.00 92.94 101 HIS A O 1
ATOM 807 N N . LEU A 1 102 ? -12.406 -8.310 -12.758 1.00 92.56 102 LEU A N 1
ATOM 808 C CA . LEU A 1 102 ? -12.090 -8.278 -14.188 1.00 92.56 102 LEU A CA 1
ATOM 809 C C . LEU A 1 102 ? -12.496 -9.569 -14.909 1.00 92.56 102 LEU A C 1
ATOM 811 O O . LEU A 1 102 ? -12.292 -9.663 -16.116 1.00 92.56 102 LEU A O 1
ATOM 815 N N . ASP A 1 103 ? -13.002 -10.567 -14.176 1.00 86.12 103 ASP A N 1
ATOM 816 C CA . ASP A 1 103 ? -13.373 -11.892 -14.691 1.00 86.12 103 ASP A CA 1
ATOM 817 C C . ASP A 1 103 ? -12.260 -12.545 -15.540 1.00 86.12 103 ASP A C 1
ATOM 819 O O . ASP A 1 103 ? -12.497 -13.246 -16.528 1.00 86.12 103 ASP A O 1
ATOM 823 N N . MET A 1 104 ? -10.998 -12.281 -15.173 1.00 71.12 104 MET A N 1
ATOM 824 C CA . MET A 1 104 ? -9.857 -12.883 -15.853 1.00 71.12 104 MET A CA 1
ATOM 825 C C . MET A 1 104 ? -9.810 -14.373 -15.525 1.00 71.12 104 MET A C 1
ATOM 827 O O . MET A 1 104 ? -9.629 -14.770 -14.373 1.00 71.12 104 MET A O 1
ATOM 831 N N . LYS A 1 105 ? -9.954 -15.200 -16.559 1.00 59.66 105 LYS A N 1
ATOM 832 C CA . LYS A 1 105 ? -9.745 -16.644 -16.472 1.00 59.66 105 LYS A CA 1
ATOM 833 C C . LYS A 1 105 ? -8.245 -16.912 -16.561 1.00 59.66 105 LYS A C 1
ATOM 835 O O . LYS A 1 105 ? -7.637 -16.597 -17.583 1.00 59.66 105 LYS A O 1
ATOM 840 N N . PHE A 1 106 ? -7.673 -17.425 -15.477 1.00 58.50 106 PHE A N 1
ATOM 841 C CA . PHE A 1 106 ? -6.292 -17.906 -15.424 1.00 58.50 106 PHE A CA 1
ATOM 842 C C . PHE A 1 106 ? -6.204 -19.353 -15.906 1.00 58.50 106 PHE A C 1
ATOM 844 O O . PHE A 1 106 ? -7.153 -20.120 -15.617 1.00 58.50 106 PHE A O 1
#

Sequence (106 aa):
MDFVFPGGGSIKESRERILKCFNVIKTIWLNNEDENNNDMIVVAHGGANMIILSEILKVKTTTYDLRTLRQDNTCVNIINYCENGAWRPKIQIVLANSTHHLDMKF

Mean predicted aligned error: 6.42 Å

InterPro domains:
  IPR013078 Histidine phosphatase superfamily, clade-1 [PF00300] (3-85)
  IPR029033 Histidine phosphatase superfamily [G3DSA:3.40.50.1240] (1-105)
  IPR029033 Histidine phosphatase superfamily [SSF53254] (2-104)

Solvent-accessible surface area (backbone atoms only — not comparable to full-atom values): 6925 Å² total; per-residue (Å²): 135,85,63,65,47,90,98,58,64,34,60,64,58,51,47,54,54,51,51,56,52,50,52,53,55,51,52,54,58,73,68,56,82,51,84,92,67,79,78,84,88,85,87,72,55,65,74,57,49,43,56,52,51,29,61,76,71,66,48,76,73,51,88,70,44,72,64,74,65,80,67,59,85,88,36,45,68,40,69,47,76,42,77,93,45,103,86,54,60,56,64,41,82,78,38,71,63,39,46,71,94,70,70,72,84,128

Secondary structure (DSSP, 8-state):
---B-TTS-BHHHHHHHHHHHHHHHHHHHHT---TT---------HHHHHHHHHHHTT----TTGGGTS---TT-EEEEEEPP--TTS-SEEEEEEEE-GGGT---

Radius of gyration: 15.75 Å; Cα contacts (8 Å, |Δi|>4): 90; chains: 1; bounding box: 44×32×41 Å

Foldseek 3Di:
DFDQDVVGGTLVVVLVVLVVVVVVVVVVLVPDPPPVPNDDDDDDDFLSVLSVVCVLVVPDDDVVVSVVDGADPPFDWDKDQDDDDPPDDRIDTPDDNDPVVVVDDD

pLDDT: mean 83.86, std 12.39, range [51.91, 96.94]

Organism: NCBI:txid1802296